Protein AF-A0A2M8N6E6-F1 (afdb_monomer)

Solvent-accessible surface area (backbone atoms only — not comparable to full-atom values): 6585 Å² total; per-residue (Å²): 135,79,65,34,28,39,42,35,39,36,21,38,78,88,66,46,54,44,60,70,47,46,48,35,42,31,48,86,93,46,73,43,56,46,82,45,70,57,84,11,35,31,36,26,74,40,80,69,84,60,84,58,99,42,58,35,38,39,38,38,34,40,79,87,70,52,74,46,76,47,77,42,51,35,51,65,30,64,63,46,79,61,89,74,83,53,75,43,75,43,75,54,102,89,51,49,34,33,41,35,55,52,35,55,46,72,69,76,69,78,79,77,80,127

Nearest PDB structures (foldseek):
  6weo-assembly4_9  TM=4.262E-01  e=4.482E-01  Mus musculus
  5i0e-assembly1_B  TM=5.735E-01  e=2.442E+00  Trueperella pyogenes
  5f7s-assembly2_B  TM=5.719E-01  e=2.715E+00  Trueperella pyogenes
  3lqm-assembly2_B  TM=4.118E-01  e=2.316E+00  Homo sapiens
  5t5w-assembly1_A  TM=4.178E-01  e=2.715E+00  Homo sapiens

pLDDT: mean 70.47, std 17.48, range [25.52, 91.25]

Foldseek 3Di:
DQWKKWKKAKAFPVRFAQQQKKKKKDWPPDIWTFPDGDRRITITTDPDDLPDFIKMKMWIQGPVRDIDIDIDTSVVQVVVPDDDFPFDWDDDPVGIMTMTGIHIDGPPPPPPDD

Radius of gyration: 14.44 Å; Cα contacts (8 Å, |Δi|>4): 240; chains: 1; bounding box: 29×40×39 Å

Structure (mmCIF, N/CA/C/O backbone):
data_AF-A0A2M8N6E6-F1
#
_entry.id   AF-A0A2M8N6E6-F1
#
loop_
_atom_site.group_PDB
_atom_site.id
_atom_site.type_symbol
_atom_site.label_atom_id
_atom_site.label_alt_id
_atom_site.label_comp_id
_atom_site.label_asym_id
_atom_site.label_entity_id
_atom_site.label_seq_id
_atom_site.pdbx_PDB_ins_code
_atom_site.Cartn_x
_atom_site.Cartn_y
_atom_site.Cartn_z
_atom_site.occupancy
_atom_site.B_iso_or_equiv
_atom_site.auth_seq_id
_atom_site.auth_comp_id
_atom_site.auth_asym_id
_atom_site.auth_atom_id
_atom_site.pdbx_PDB_model_num
ATOM 1 N N . ASP A 1 1 ? -1.534 -8.721 -22.038 1.00 44.25 1 ASP A N 1
ATOM 2 C CA . ASP A 1 1 ? -2.316 -8.314 -20.861 1.00 44.25 1 ASP A CA 1
ATOM 3 C C . ASP A 1 1 ? -2.431 -9.417 -19.835 1.00 44.25 1 ASP A C 1
ATOM 5 O O . ASP A 1 1 ? -3.354 -10.221 -19.889 1.00 44.25 1 ASP A O 1
ATOM 9 N N . SER A 1 2 ? -1.498 -9.452 -18.891 1.00 52.97 2 SER A N 1
ATOM 10 C CA . SER A 1 2 ? -1.744 -10.112 -1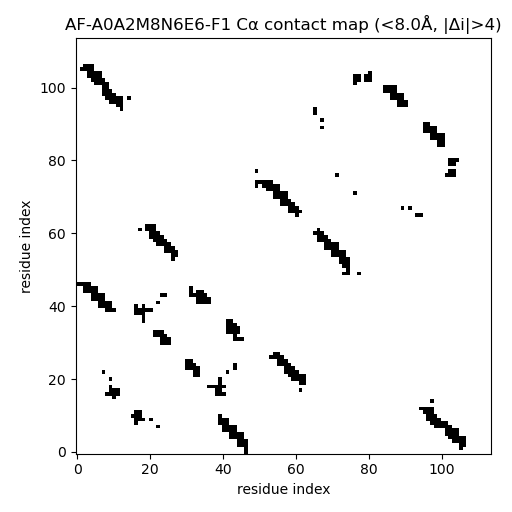7.612 1.00 52.97 2 SER A CA 1
ATOM 11 C C . SER A 1 2 ? -2.323 -9.041 -16.694 1.00 52.97 2 SER A C 1
ATOM 13 O O . SER A 1 2 ? -1.619 -8.118 -16.304 1.00 52.97 2 SER A O 1
ATOM 15 N N . ASN A 1 3 ? -3.630 -9.091 -16.444 1.00 61.81 3 ASN A N 1
ATOM 16 C CA . ASN A 1 3 ? -4.286 -8.150 -15.541 1.00 61.81 3 ASN A CA 1
ATOM 17 C C . ASN A 1 3 ? -4.026 -8.631 -14.107 1.00 61.81 3 ASN A C 1
ATOM 19 O O . ASN A 1 3 ? -4.614 -9.627 -13.671 1.00 61.81 3 ASN A O 1
ATOM 23 N N . HIS A 1 4 ? -3.080 -8.000 -13.417 1.00 70.56 4 HIS A N 1
ATOM 24 C CA . HIS A 1 4 ? -2.698 -8.393 -12.068 1.00 70.56 4 HIS A CA 1
ATOM 25 C C . HIS A 1 4 ? -3.518 -7.626 -11.034 1.00 70.56 4 HIS A C 1
ATOM 27 O O . HIS A 1 4 ? -4.001 -6.530 -11.294 1.00 70.56 4 HIS A O 1
ATOM 33 N N . HIS A 1 5 ? -3.693 -8.204 -9.850 1.00 75.31 5 HIS A N 1
ATOM 34 C CA . HIS A 1 5 ? -4.336 -7.519 -8.733 1.00 75.31 5 HIS A CA 1
ATOM 35 C C . HIS A 1 5 ? -3.457 -7.644 -7.496 1.00 75.31 5 HIS A C 1
ATOM 37 O O . HIS A 1 5 ? -3.043 -8.757 -7.174 1.00 75.31 5 HIS A O 1
ATOM 43 N N . LEU A 1 6 ? -3.203 -6.527 -6.812 1.00 77.56 6 LEU A N 1
ATOM 44 C CA . LEU A 1 6 ? -2.649 -6.527 -5.461 1.00 77.56 6 LEU A CA 1
ATOM 45 C C . LEU A 1 6 ? -3.799 -6.680 -4.472 1.00 77.56 6 LEU A C 1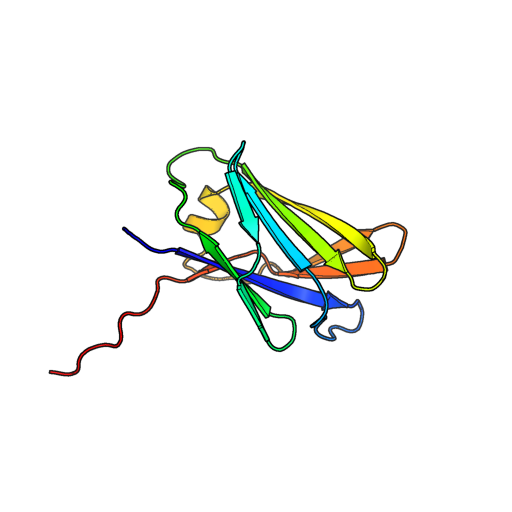
ATOM 47 O O . LEU A 1 6 ? -4.775 -5.928 -4.524 1.00 77.56 6 LEU A O 1
ATOM 51 N N . ILE A 1 7 ? -3.667 -7.642 -3.568 1.00 80.69 7 ILE A N 1
ATOM 52 C CA . ILE A 1 7 ? -4.605 -7.852 -2.466 1.00 80.69 7 ILE A CA 1
ATOM 53 C C . ILE A 1 7 ? -3.957 -7.361 -1.178 1.00 80.69 7 ILE A C 1
ATOM 55 O O . ILE A 1 7 ? -2.961 -7.932 -0.758 1.00 80.69 7 ILE A O 1
ATOM 59 N N . VAL A 1 8 ? -4.509 -6.320 -0.561 1.00 81.50 8 VAL A N 1
ATOM 60 C CA . VAL A 1 8 ? -3.988 -5.695 0.662 1.00 81.50 8 VAL A CA 1
ATOM 61 C C . VAL A 1 8 ? -4.993 -5.902 1.785 1.00 81.50 8 VAL A C 1
ATOM 63 O O . VAL A 1 8 ? -6.128 -5.446 1.667 1.00 81.50 8 VAL A O 1
ATOM 66 N N . THR A 1 9 ? -4.601 -6.542 2.883 1.00 82.69 9 THR A N 1
ATOM 67 C CA . THR A 1 9 ? -5.447 -6.608 4.082 1.00 82.69 9 THR A CA 1
ATOM 68 C C . THR A 1 9 ? -5.023 -5.536 5.072 1.00 82.69 9 THR A C 1
ATOM 70 O O . THR A 1 9 ? -3.838 -5.411 5.376 1.00 82.69 9 THR A O 1
ATOM 73 N N . VAL A 1 10 ? -5.994 -4.795 5.599 1.00 82.12 10 VAL A N 1
ATOM 74 C CA . VAL A 1 10 ? -5.799 -3.770 6.623 1.00 82.12 10 VAL A CA 1
ATOM 75 C C . VAL A 1 10 ? -6.566 -4.171 7.877 1.00 82.12 10 VAL A C 1
ATOM 77 O O . VAL A 1 10 ? -7.791 -4.345 7.850 1.00 82.12 10 VAL A O 1
ATOM 80 N N . ARG A 1 11 ? -5.841 -4.302 8.989 1.00 81.94 11 ARG A N 1
ATOM 81 C CA . ARG A 1 11 ? -6.392 -4.629 10.308 1.00 81.94 11 ARG A CA 1
ATOM 82 C C . ARG A 1 11 ? -5.913 -3.632 11.354 1.00 81.94 11 ARG A C 1
ATOM 84 O O . ARG A 1 11 ? -4.797 -3.130 11.266 1.00 81.94 11 ARG A O 1
ATOM 91 N N . ASP A 1 12 ? -6.765 -3.376 12.334 1.00 79.38 12 ASP A N 1
ATOM 92 C CA . ASP A 1 12 ? -6.417 -2.666 13.563 1.00 79.38 12 ASP A CA 1
ATOM 93 C C . ASP A 1 12 ? -5.601 -3.573 14.511 1.00 79.38 12 ASP A C 1
ATOM 95 O O . ASP A 1 12 ? -5.488 -4.778 14.264 1.00 79.38 12 ASP A O 1
ATOM 99 N N . ILE A 1 13 ? -5.048 -3.019 15.596 1.00 74.88 13 ILE A N 1
ATOM 100 C CA . ILE A 1 13 ? -4.233 -3.743 16.585 1.00 74.88 13 ILE A CA 1
ATOM 101 C C . ILE A 1 13 ? -4.960 -4.934 17.220 1.00 74.88 13 ILE A C 1
ATOM 103 O O . ILE A 1 13 ? -4.341 -5.950 17.530 1.00 74.88 13 ILE A O 1
ATOM 107 N N . ASP A 1 14 ? -6.286 -4.854 17.342 1.00 78.12 14 ASP A N 1
ATOM 108 C CA . ASP A 1 14 ? -7.125 -5.952 17.830 1.00 78.12 14 ASP A CA 1
ATOM 109 C C . ASP A 1 14 ? -7.362 -7.056 16.771 1.00 78.12 14 ASP A C 1
ATOM 111 O O . ASP A 1 14 ? -8.114 -8.005 16.999 1.00 78.12 14 ASP A O 1
ATOM 115 N N . GLY A 1 15 ? -6.772 -6.931 15.576 1.00 75.44 15 GLY A N 1
ATOM 116 C CA . GLY A 1 15 ? -6.962 -7.836 14.437 1.00 75.44 15 GLY A CA 1
ATOM 117 C C . GLY A 1 15 ? -8.264 -7.605 13.660 1.00 75.44 15 GLY A C 1
ATOM 118 O O . GLY A 1 15 ? -8.554 -8.324 12.692 1.00 75.44 15 GLY A O 1
ATOM 119 N N . ASN A 1 16 ? -9.045 -6.596 14.060 1.00 82.00 16 ASN A N 1
ATOM 120 C CA . ASN A 1 16 ? -10.310 -6.236 13.430 1.00 82.00 16 ASN A CA 1
ATOM 121 C C . ASN A 1 16 ? -10.075 -5.620 12.043 1.00 82.00 16 ASN A C 1
ATOM 123 O O . ASN A 1 16 ? -9.231 -4.734 11.908 1.00 82.00 16 ASN A O 1
ATOM 127 N N . PRO A 1 17 ? -10.816 -6.041 11.005 1.00 84.12 17 PRO A N 1
ATOM 128 C CA . PRO A 1 17 ? -10.654 -5.482 9.671 1.00 84.12 17 PRO A CA 1
ATOM 129 C C . PRO A 1 17 ? -11.092 -4.015 9.612 1.00 84.12 17 PRO A C 1
ATOM 131 O O . PRO A 1 17 ? -12.180 -3.670 10.074 1.00 84.12 17 PRO A O 1
ATOM 134 N N . ILE A 1 18 ? -10.287 -3.168 8.969 1.00 84.31 18 ILE A N 1
ATOM 135 C CA . ILE A 1 18 ? -10.625 -1.758 8.739 1.00 84.31 18 ILE A CA 1
ATOM 136 C C . ILE A 1 18 ? -11.269 -1.629 7.357 1.00 84.31 18 ILE A C 1
ATOM 138 O O . ILE A 1 18 ? -10.587 -1.671 6.337 1.00 84.31 18 ILE A O 1
ATOM 142 N N . THR A 1 19 ? -12.595 -1.492 7.304 1.00 86.25 19 THR A N 1
ATOM 143 C CA . THR A 1 19 ? -13.355 -1.432 6.040 1.00 86.25 19 THR A CA 1
ATOM 144 C C . THR A 1 19 ? -13.349 -0.064 5.376 1.00 86.25 19 THR A C 1
ATOM 146 O O . THR A 1 19 ? -13.432 0.008 4.155 1.00 86.25 19 THR A O 1
ATOM 149 N N . ASP A 1 20 ? -13.219 0.995 6.169 1.00 85.25 20 ASP A N 1
ATOM 150 C CA . ASP A 1 20 ? -13.327 2.391 5.730 1.00 85.25 20 ASP A CA 1
ATOM 151 C C . ASP A 1 20 ? -11.953 3.036 5.485 1.00 85.25 20 ASP A C 1
ATOM 153 O O . ASP A 1 20 ? -11.809 4.258 5.495 1.00 85.25 20 ASP A O 1
ATOM 157 N N . ALA A 1 21 ? -10.918 2.216 5.286 1.00 85.62 21 ALA A N 1
ATOM 158 C CA . ALA A 1 21 ? -9.619 2.698 4.845 1.00 85.62 21 ALA A CA 1
ATOM 159 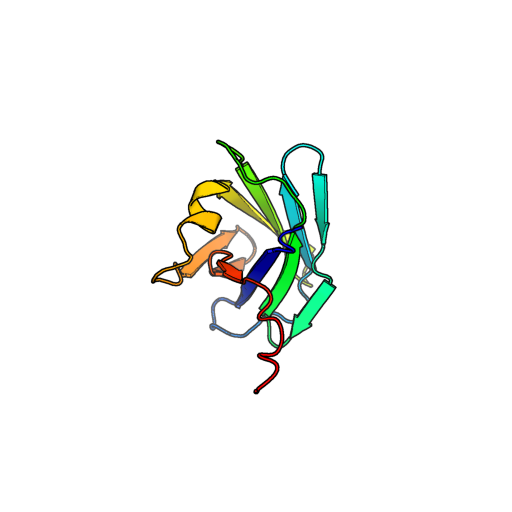C C . ALA A 1 21 ? -9.620 2.960 3.332 1.00 85.62 21 ALA A C 1
ATOM 161 O O . ALA A 1 21 ? -10.322 2.319 2.554 1.00 85.62 21 ALA A O 1
ATOM 162 N N . THR A 1 22 ? -8.784 3.890 2.897 1.00 88.69 22 THR A N 1
ATOM 163 C CA . THR A 1 22 ? -8.436 4.087 1.494 1.00 88.69 22 THR A CA 1
ATOM 164 C C . THR A 1 22 ? -7.060 3.496 1.25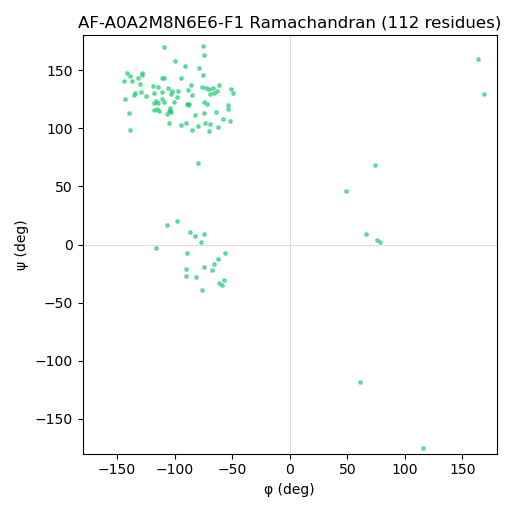0 1.00 88.69 22 THR A C 1
ATOM 166 O O . THR A 1 22 ? -6.127 3.813 1.979 1.00 88.69 22 THR A O 1
ATOM 169 N N . VAL A 1 23 ? -6.920 2.663 0.217 1.00 88.50 23 VAL A N 1
ATOM 170 C CA . VAL A 1 23 ? -5.626 2.085 -0.168 1.00 88.50 23 VAL A CA 1
ATOM 171 C C . VAL A 1 23 ? -5.257 2.548 -1.570 1.00 88.50 23 VAL A C 1
ATOM 173 O O . VAL A 1 23 ? -6.064 2.456 -2.494 1.00 88.50 23 VAL A O 1
ATOM 176 N N . LYS A 1 24 ? -4.031 3.037 -1.731 1.00 90.69 24 LYS A N 1
ATOM 177 C CA . LYS A 1 24 ? -3.455 3.482 -2.999 1.00 90.69 24 LYS A CA 1
ATOM 178 C C . LYS A 1 24 ? -2.086 2.837 -3.181 1.00 90.69 24 LYS A C 1
ATOM 180 O O . LYS A 1 24 ? -1.317 2.769 -2.233 1.00 90.69 24 LYS A O 1
ATOM 185 N N . ALA A 1 25 ? -1.785 2.379 -4.385 1.00 89.12 25 ALA A N 1
ATOM 186 C CA . ALA A 1 25 ? -0.461 1.924 -4.780 1.00 89.12 25 ALA A CA 1
ATOM 187 C C . ALA A 1 25 ? 0.157 2.925 -5.758 1.00 89.12 25 ALA A C 1
ATOM 189 O O . ALA A 1 25 ? -0.540 3.454 -6.627 1.00 89.12 25 ALA A O 1
ATOM 190 N N . GLU A 1 26 ? 1.464 3.136 -5.659 1.00 91.25 26 GLU A N 1
ATOM 191 C CA . GLU A 1 26 ? 2.258 3.935 -6.590 1.00 91.25 26 GLU A CA 1
ATOM 192 C C . GLU A 1 26 ? 3.476 3.152 -7.084 1.00 91.25 26 GLU A C 1
ATOM 194 O O . GLU A 1 26 ? 4.055 2.362 -6.344 1.00 91.25 26 GLU A O 1
ATOM 199 N N . LEU A 1 27 ? 3.856 3.381 -8.339 1.00 87.00 27 LEU A N 1
ATOM 200 C CA . LEU A 1 27 ? 5.057 2.860 -8.981 1.00 87.00 27 LEU A CA 1
ATOM 201 C C . LEU A 1 27 ? 5.669 3.974 -9.838 1.00 87.00 27 LEU A C 1
ATOM 203 O O . LEU A 1 27 ? 5.215 4.236 -10.955 1.00 87.00 27 LEU A O 1
ATOM 207 N N . GLY A 1 28 ? 6.683 4.663 -9.314 1.00 86.50 28 GLY A N 1
ATOM 208 C CA . GLY A 1 28 ? 7.221 5.861 -9.964 1.00 86.50 28 GLY A CA 1
ATOM 209 C C . GLY A 1 28 ? 6.152 6.955 -10.091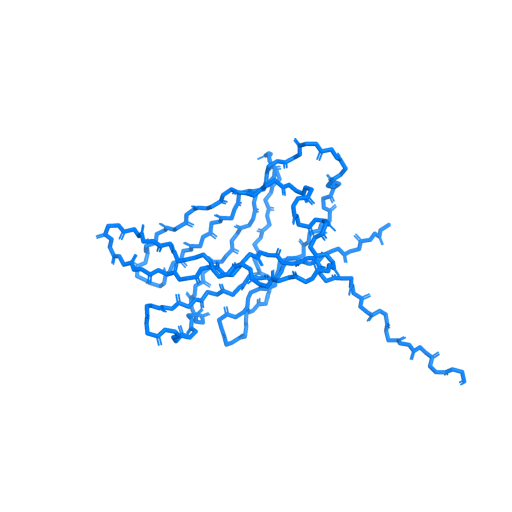 1.00 86.50 28 GLY A C 1
ATOM 210 O O . GLY A 1 28 ? 5.635 7.428 -9.087 1.00 86.50 28 GLY A O 1
ATOM 211 N N . GLU A 1 29 ? 5.813 7.356 -11.320 1.00 85.38 29 GLU A N 1
ATOM 212 C CA . GLU A 1 29 ? 4.757 8.351 -11.600 1.00 85.38 29 GLU A CA 1
ATOM 213 C C . GLU A 1 29 ? 3.356 7.731 -11.763 1.00 85.38 29 GLU A C 1
ATOM 215 O O . GLU A 1 29 ? 2.360 8.446 -11.899 1.00 85.38 29 GLU A O 1
ATOM 220 N N . LEU A 1 30 ? 3.261 6.399 -11.782 1.00 88.81 30 LEU A N 1
ATOM 221 C CA . LEU A 1 30 ? 1.995 5.691 -11.915 1.00 88.81 30 LEU A CA 1
ATOM 222 C C . LEU A 1 30 ? 1.360 5.517 -10.541 1.00 88.81 30 LEU A C 1
ATOM 224 O O . LEU A 1 30 ? 2.029 5.141 -9.584 1.00 88.81 30 LEU A O 1
ATOM 228 N N . SER A 1 31 ? 0.051 5.734 -10.446 1.00 90.38 31 SER A N 1
ATOM 229 C CA . SER A 1 31 ? -0.696 5.448 -9.226 1.00 90.38 31 SER A CA 1
ATOM 230 C C . SER A 1 31 ? -2.065 4.863 -9.527 1.00 90.38 31 SER A C 1
ATOM 232 O O . SER A 1 31 ? -2.681 5.170 -10.548 1.00 90.38 31 SER A O 1
ATOM 234 N N . VAL A 1 32 ? -2.530 3.994 -8.636 1.00 90.12 32 VAL A N 1
ATOM 235 C CA . VAL A 1 32 ? -3.840 3.352 -8.719 1.00 90.12 32 VAL A CA 1
ATOM 236 C C . VAL A 1 32 ? -4.419 3.198 -7.317 1.00 90.12 32 VAL A C 1
ATOM 238 O O . VAL A 1 32 ? -3.707 2.929 -6.350 1.00 90.12 32 VAL A O 1
ATOM 241 N N . GLN A 1 33 ? -5.720 3.414 -7.191 1.00 89.50 33 GLN A N 1
ATOM 242 C CA . GLN A 1 33 ? -6.453 3.263 -5.938 1.00 89.50 33 GLN A CA 1
ATOM 243 C C . GLN A 1 33 ? -7.165 1.909 -5.921 1.00 89.50 33 GLN A C 1
ATOM 245 O O . GLN A 1 33 ? -7.405 1.323 -6.972 1.00 89.50 33 GLN A O 1
ATOM 250 N N . SER A 1 34 ? -7.497 1.392 -4.741 1.00 87.31 34 SER A N 1
ATOM 251 C CA . SER A 1 34 ? -8.304 0.179 -4.631 1.00 87.31 34 SER A CA 1
ATOM 252 C C . SER A 1 34 ? -9.726 0.387 -5.168 1.00 87.31 34 SER A C 1
ATOM 254 O O . SER A 1 34 ? -10.427 1.320 -4.782 1.00 87.31 34 SER A O 1
ATOM 256 N N . ASP A 1 35 ? -10.176 -0.523 -6.035 1.00 76.12 35 ASP A N 1
ATOM 257 C CA . ASP A 1 35 ? -11.522 -0.495 -6.629 1.00 76.12 35 ASP A CA 1
ATOM 258 C C . ASP A 1 35 ? -12.551 -1.270 -5.803 1.00 76.12 35 ASP A C 1
ATOM 260 O O . ASP A 1 35 ? -13.761 -1.077 -5.941 1.00 76.12 35 ASP A O 1
ATOM 264 N N . ARG A 1 36 ? -12.087 -2.198 -4.959 1.00 69.88 36 ARG A N 1
ATOM 265 C CA . ARG A 1 36 ? -12.949 -3.006 -4.091 1.00 69.88 36 ARG A CA 1
ATOM 266 C C . ARG A 1 36 ? -12.365 -3.132 -2.704 1.00 69.88 36 ARG A C 1
ATOM 268 O O . ARG A 1 36 ? -11.168 -3.360 -2.550 1.00 69.88 36 ARG A O 1
ATOM 275 N N . HIS A 1 37 ? -13.256 -3.070 -1.725 1.00 75.31 37 HIS A N 1
ATOM 276 C CA . HIS A 1 37 ? -12.967 -3.364 -0.336 1.00 75.31 37 HIS A CA 1
ATOM 277 C C . HIS A 1 37 ? -14.072 -4.249 0.240 1.00 75.31 37 HIS A C 1
ATOM 279 O O . HIS A 1 37 ? -15.259 -3.970 0.075 1.00 75.31 37 HIS A O 1
ATOM 285 N N . GLN A 1 38 ? -13.696 -5.344 0.894 1.00 78.88 38 GLN A N 1
ATOM 286 C CA . GLN A 1 38 ? -14.629 -6.178 1.644 1.00 78.88 38 GLN A CA 1
ATOM 287 C C . GLN A 1 38 ? -13.933 -6.700 2.893 1.00 78.88 38 GLN A C 1
ATOM 289 O O . GLN A 1 38 ? -12.879 -7.317 2.796 1.00 78.88 38 GLN A O 1
ATOM 294 N N . ALA A 1 39 ? -14.530 -6.455 4.063 1.00 81.25 39 ALA A N 1
ATOM 295 C CA . ALA A 1 39 ? -14.014 -6.934 5.347 1.00 81.25 39 ALA A CA 1
ATOM 296 C C . ALA A 1 39 ? -12.508 -6.642 5.550 1.00 81.25 39 ALA A C 1
ATOM 298 O O . ALA A 1 39 ? -11.754 -7.522 5.951 1.00 81.25 39 ALA A O 1
ATOM 299 N N . GLY A 1 40 ? -12.070 -5.412 5.248 1.00 79.69 40 GLY A N 1
ATOM 300 C CA . GLY A 1 40 ? -10.676 -4.976 5.411 1.00 79.69 40 GLY A CA 1
ATOM 301 C C . GLY A 1 40 ? -9.706 -5.490 4.347 1.00 79.69 40 GLY A C 1
ATOM 302 O O . GLY A 1 40 ? -8.516 -5.219 4.443 1.00 79.69 40 GLY A O 1
ATOM 303 N N . VAL A 1 41 ? -10.190 -6.206 3.329 1.00 84.75 41 VAL A N 1
ATOM 304 C CA . VAL A 1 41 ? -9.393 -6.653 2.182 1.00 84.75 41 VAL A CA 1
ATOM 305 C C . VAL A 1 41 ? -9.647 -5.727 1.001 1.00 84.75 41 VAL A C 1
ATOM 307 O O . VAL A 1 41 ? -10.783 -5.596 0.547 1.00 84.75 41 VAL A O 1
ATOM 310 N N . PHE A 1 42 ? -8.584 -5.123 0.487 1.00 85.94 42 PHE A N 1
ATOM 311 C CA . PHE A 1 42 ? -8.579 -4.155 -0.599 1.00 85.94 42 PHE A CA 1
ATOM 312 C C . PHE A 1 42 ? -7.939 -4.762 -1.841 1.00 85.94 42 PHE A C 1
ATOM 314 O O . PHE A 1 42 ? -6.867 -5.353 -1.777 1.00 85.94 42 PHE A O 1
ATOM 321 N N . THR A 1 43 ? -8.602 -4.618 -2.983 1.00 83.94 43 THR A N 1
ATOM 322 C CA . THR A 1 43 ? -8.104 -5.102 -4.273 1.00 83.94 43 THR A CA 1
ATOM 323 C C . THR A 1 43 ? -7.734 -3.924 -5.157 1.00 83.94 43 THR A C 1
ATOM 325 O O . THR A 1 43 ? -8.569 -3.053 -5.403 1.00 83.94 43 THR A O 1
ATOM 328 N N . ILE A 1 44 ? -6.500 -3.923 -5.649 1.00 85.00 44 ILE A N 1
ATOM 329 C CA . ILE A 1 44 ? -5.949 -2.880 -6.511 1.00 85.00 44 ILE A CA 1
AT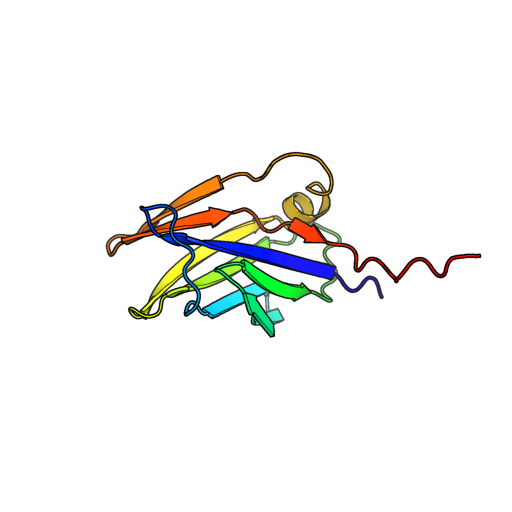OM 330 C C . ILE A 1 44 ? -5.590 -3.515 -7.859 1.00 85.00 44 ILE A C 1
ATOM 332 O O . ILE A 1 44 ? -4.714 -4.384 -7.886 1.00 85.00 44 ILE A O 1
ATOM 336 N N . PRO A 1 45 ? -6.234 -3.138 -8.973 1.00 83.19 45 PRO A N 1
ATOM 337 C CA . PRO A 1 45 ? -5.859 -3.620 -10.290 1.00 83.19 45 PRO A CA 1
ATOM 338 C C . PRO A 1 45 ? -4.536 -2.979 -10.698 1.00 83.19 45 PRO A C 1
ATOM 340 O O . PRO A 1 45 ? -4.402 -1.762 -10.787 1.00 83.19 45 PRO A O 1
ATOM 343 N N . VAL A 1 46 ? -3.544 -3.815 -10.956 1.00 78.19 46 VAL A N 1
ATOM 344 C CA . VAL A 1 46 ? -2.227 -3.399 -11.414 1.00 78.19 46 VAL A CA 1
ATOM 345 C C . VAL A 1 46 ? -2.034 -3.898 -12.834 1.00 78.19 46 VAL A C 1
ATOM 347 O O . VAL A 1 46 ? -1.968 -5.096 -13.104 1.00 78.19 46 VAL A O 1
ATOM 350 N N . ASN A 1 47 ? -1.926 -2.942 -13.749 1.00 78.75 47 ASN A N 1
ATOM 351 C CA . ASN A 1 47 ? -1.573 -3.162 -15.149 1.00 78.75 47 ASN A CA 1
ATOM 352 C C . ASN A 1 47 ? -0.137 -2.707 -15.455 1.00 78.75 47 ASN A C 1
ATOM 354 O O . ASN A 1 47 ? 0.214 -2.489 -16.614 1.00 78.75 47 ASN A O 1
ATOM 358 N N . TRP A 1 48 ? 0.674 -2.522 -14.413 1.00 82.00 48 TRP A N 1
ATOM 359 C CA . TRP A 1 48 ? 2.052 -2.080 -14.545 1.00 82.00 48 TRP A CA 1
ATOM 360 C C . TRP A 1 48 ? 2.942 -3.205 -15.046 1.00 82.00 48 TRP A C 1
ATOM 362 O O . TRP A 1 48 ? 2.768 -4.371 -14.685 1.00 82.00 48 TRP A O 1
ATOM 372 N N . ASP A 1 49 ? 3.934 -2.827 -15.844 1.00 77.62 49 ASP A N 1
ATOM 373 C CA . ASP A 1 49 ? 5.043 -3.714 -16.127 1.00 77.62 49 ASP A CA 1
ATOM 374 C C . ASP A 1 49 ? 5.926 -3.789 -14.880 1.00 77.62 49 ASP A C 1
ATOM 376 O O . ASP A 1 49 ? 6.632 -2.845 -14.535 1.00 77.62 49 ASP A O 1
ATOM 380 N N . LEU A 1 50 ? 5.826 -4.907 -14.166 1.00 75.62 50 LEU A N 1
ATOM 381 C CA . LEU A 1 50 ? 6.631 -5.176 -12.976 1.00 75.62 50 LEU A CA 1
ATOM 382 C C . LEU A 1 50 ? 7.976 -5.824 -13.332 1.00 75.62 50 LEU A C 1
ATOM 384 O O . LEU A 1 50 ? 8.672 -6.305 -12.443 1.00 75.62 50 LEU A O 1
ATOM 388 N N . SER A 1 51 ? 8.351 -5.870 -14.617 1.00 73.50 51 SER A N 1
ATOM 389 C CA . SER A 1 51 ? 9.616 -6.470 -15.025 1.00 73.50 51 SER A CA 1
ATOM 390 C C . SER A 1 51 ? 10.775 -5.530 -14.668 1.00 73.50 51 SER A C 1
ATOM 392 O O . SER A 1 51 ? 10.888 -4.415 -15.177 1.00 73.50 51 SER A O 1
ATOM 394 N N . GLY A 1 52 ? 11.617 -5.968 -13.728 1.00 73.69 52 GLY A N 1
ATOM 395 C CA . GLY A 1 52 ? 12.784 -5.222 -13.245 1.00 73.69 52 GLY A CA 1
ATOM 396 C C . GLY A 1 52 ? 12.715 -4.816 -11.770 1.00 73.69 52 GLY A C 1
ATOM 397 O O . GLY A 1 52 ? 11.806 -5.199 -11.033 1.00 73.69 52 GLY A O 1
ATOM 398 N N . ASP A 1 53 ? 13.716 -4.043 -11.348 1.00 81.31 53 ASP A N 1
ATOM 399 C CA . ASP A 1 53 ? 13.894 -3.545 -9.981 1.00 81.31 53 ASP A CA 1
ATOM 400 C C . ASP A 1 53 ? 13.004 -2.325 -9.717 1.00 81.31 53 ASP A C 1
ATOM 402 O O . ASP A 1 53 ? 13.449 -1.180 -9.637 1.00 81.31 53 ASP A O 1
ATOM 406 N N . TRP A 1 54 ? 11.704 -2.580 -9.641 1.00 85.69 54 TRP A N 1
ATOM 407 C CA . TRP A 1 54 ? 10.696 -1.571 -9.354 1.00 85.69 54 TRP A CA 1
ATOM 408 C C . TRP A 1 54 ? 10.360 -1.529 -7.862 1.00 85.69 54 TRP A C 1
ATOM 410 O O . TRP A 1 54 ? 10.258 -2.575 -7.228 1.00 85.69 54 TRP A O 1
ATOM 420 N N . THR A 1 55 ? 10.108 -0.339 -7.316 1.00 87.88 55 THR A N 1
ATOM 421 C CA . THR A 1 55 ? 9.601 -0.160 -5.944 1.00 87.88 55 THR A CA 1
ATOM 422 C C . THR A 1 55 ? 8.157 0.317 -5.992 1.00 87.88 55 THR A C 1
ATOM 424 O O . THR A 1 55 ? 7.865 1.352 -6.588 1.00 87.88 55 THR A O 1
ATOM 427 N N . ILE A 1 56 ? 7.264 -0.441 -5.362 1.00 86.44 56 ILE A N 1
ATOM 428 C CA . ILE A 1 56 ? 5.851 -0.116 -5.198 1.00 86.44 56 ILE A CA 1
ATOM 429 C C . ILE A 1 56 ? 5.643 0.500 -3.822 1.00 86.44 56 ILE A C 1
ATOM 431 O O . ILE A 1 56 ? 5.964 -0.123 -2.811 1.00 86.44 56 ILE A O 1
ATOM 435 N N . THR A 1 57 ? 5.029 1.675 -3.781 1.00 89.12 57 THR A N 1
ATOM 436 C CA . THR A 1 57 ? 4.660 2.355 -2.541 1.00 89.12 57 THR A CA 1
ATOM 437 C C . THR A 1 57 ? 3.157 2.217 -2.296 1.00 89.12 57 THR A C 1
ATOM 439 O O . THR A 1 57 ? 2.343 2.721 -3.063 1.00 89.12 57 THR A O 1
ATOM 442 N N . LEU A 1 58 ? 2.762 1.519 -1.233 1.00 88.00 58 LEU A N 1
ATOM 443 C CA . LEU A 1 58 ? 1.396 1.476 -0.725 1.00 88.00 58 LEU A CA 1
ATOM 444 C C . LEU A 1 58 ? 1.158 2.601 0.280 1.00 88.00 58 LEU A C 1
ATOM 446 O O . LEU A 1 58 ? 1.914 2.772 1.231 1.00 88.00 58 LEU A O 1
ATOM 450 N N . TYR A 1 59 ? 0.046 3.295 0.105 1.00 89.00 59 TYR A N 1
ATOM 451 C CA . TYR A 1 59 ? -0.493 4.291 1.014 1.00 89.00 59 TYR A CA 1
ATOM 452 C C . TYR A 1 59 ? -1.831 3.784 1.532 1.00 89.00 59 TYR A C 1
ATOM 454 O O . TYR A 1 59 ? -2.734 3.490 0.748 1.00 89.00 59 TYR A O 1
ATOM 462 N N . VAL A 1 60 ? -1.960 3.692 2.849 1.00 87.19 60 VAL A N 1
ATOM 463 C CA . VAL A 1 60 ? -3.207 3.371 3.536 1.00 87.19 60 VAL A CA 1
ATOM 464 C C . VAL A 1 60 ? -3.615 4.576 4.365 1.00 87.19 60 VAL A C 1
ATOM 466 O O . VAL A 1 60 ? -2.915 4.960 5.298 1.00 87.19 60 VAL A O 1
ATOM 469 N N . THR A 1 61 ? -4.754 5.165 4.029 1.00 87.75 61 THR A N 1
ATOM 470 C CA . THR A 1 61 ? -5.378 6.240 4.798 1.00 87.75 61 THR A CA 1
ATOM 471 C C . THR A 1 61 ? -6.539 5.652 5.580 1.00 87.75 61 THR A C 1
ATOM 473 O O . THR A 1 61 ? -7.514 5.179 4.999 1.00 87.75 61 THR A O 1
ATOM 476 N N . ARG A 1 62 ? -6.432 5.651 6.903 1.00 84.50 62 ARG A N 1
ATOM 477 C CA . ARG A 1 62 ? -7.491 5.217 7.816 1.00 84.50 62 ARG A CA 1
ATOM 478 C C . ARG A 1 62 ? -8.618 6.266 7.900 1.00 84.50 62 ARG A C 1
ATOM 480 O O . ARG A 1 62 ? -8.405 7.426 7.540 1.00 84.50 62 ARG A O 1
ATOM 487 N N . PRO A 1 63 ? -9.811 5.899 8.409 1.00 80.62 63 PRO A N 1
ATOM 488 C CA . PRO A 1 63 ? -10.928 6.839 8.580 1.00 80.62 63 PRO A CA 1
ATOM 489 C C . PRO A 1 63 ? -10.670 7.956 9.610 1.00 80.62 63 PRO A C 1
ATOM 491 O O . PRO A 1 63 ? -11.367 8.967 9.601 1.00 80.62 63 PRO A O 1
ATOM 494 N N . ASP A 1 64 ? -9.673 7.802 10.483 1.00 82.19 64 ASP A N 1
ATOM 495 C CA . ASP A 1 64 ? -9.176 8.832 11.409 1.00 82.19 64 ASP A CA 1
ATOM 496 C C . ASP A 1 64 ? -8.184 9.815 10.743 1.00 82.19 64 ASP A C 1
ATOM 498 O O . ASP A 1 64 ? -7.630 10.681 11.414 1.00 82.19 64 ASP A O 1
ATOM 502 N N . ASN A 1 65 ? -8.004 9.729 9.416 1.00 80.19 65 ASN A N 1
ATOM 503 C CA . ASN A 1 65 ? -7.020 10.455 8.598 1.00 80.19 65 ASN A CA 1
ATOM 504 C C . ASN A 1 65 ? -5.556 10.090 8.864 1.00 80.19 65 ASN A C 1
ATOM 506 O O . ASN A 1 65 ? -4.650 10.726 8.313 1.00 80.19 65 ASN A O 1
ATOM 510 N N . THR A 1 66 ? -5.304 9.048 9.648 1.00 82.00 66 THR A N 1
ATOM 511 C CA . THR A 1 66 ? -3.961 8.532 9.846 1.00 82.00 66 THR A CA 1
ATOM 512 C C . THR A 1 66 ? -3.464 7.878 8.555 1.00 82.00 66 THR A C 1
ATOM 514 O O . THR A 1 66 ? -4.143 7.041 7.954 1.00 82.00 66 THR A O 1
ATOM 517 N N . ASN A 1 67 ? -2.262 8.261 8.121 1.00 82.38 67 ASN A N 1
ATOM 518 C CA . ASN A 1 67 ? -1.637 7.738 6.909 1.00 82.38 67 ASN A CA 1
ATOM 519 C C . ASN A 1 67 ? -0.511 6.771 7.256 1.00 82.38 67 ASN A C 1
ATOM 521 O O . ASN A 1 67 ? 0.333 7.043 8.110 1.00 82.38 67 ASN A O 1
ATOM 525 N N . ILE A 1 68 ? -0.490 5.646 6.556 1.00 83.00 68 ILE A N 1
ATOM 526 C CA . ILE A 1 68 ? 0.525 4.613 6.681 1.00 83.00 68 ILE A CA 1
ATOM 527 C C . ILE A 1 68 ? 1.102 4.374 5.294 1.00 83.00 68 ILE A C 1
ATOM 529 O O . ILE A 1 68 ? 0.358 4.124 4.348 1.00 83.00 68 ILE A O 1
ATOM 533 N N . THR A 1 69 ? 2.424 4.439 5.178 1.00 84.44 69 THR A N 1
ATOM 534 C CA . THR A 1 69 ? 3.124 4.254 3.905 1.00 84.44 69 THR A CA 1
ATOM 535 C C . THR A 1 69 ? 4.048 3.053 3.994 1.00 84.44 69 THR A C 1
ATOM 537 O O . THR A 1 69 ? 4.763 2.894 4.986 1.00 84.44 69 THR A O 1
ATOM 540 N N . ARG A 1 70 ? 4.063 2.220 2.953 1.00 83.38 70 ARG A N 1
ATOM 541 C CA . ARG A 1 70 ? 5.000 1.105 2.822 1.00 83.38 70 ARG A CA 1
ATOM 542 C C . ARG A 1 70 ? 5.533 0.940 1.428 1.00 83.38 70 ARG A C 1
ATOM 544 O O . ARG A 1 70 ? 4.811 1.114 0.466 1.00 83.38 70 ARG A O 1
ATOM 551 N N . GLU A 1 71 ? 6.785 0.530 1.353 1.00 85.06 71 GLU A N 1
ATOM 552 C CA . GLU A 1 71 ? 7.479 0.275 0.104 1.00 85.06 71 GLU A CA 1
ATOM 553 C C . GLU A 1 71 ? 7.804 -1.211 0.011 1.00 85.06 71 GLU A C 1
ATOM 555 O O . GLU A 1 71 ? 8.255 -1.820 0.982 1.00 85.06 71 GLU A O 1
ATOM 560 N N . PHE A 1 72 ? 7.556 -1.786 -1.159 1.00 80.25 72 PHE A N 1
ATOM 561 C CA . PHE A 1 72 ? 7.845 -3.175 -1.486 1.00 80.25 72 PHE A CA 1
ATOM 562 C C . PHE A 1 72 ? 8.558 -3.204 -2.821 1.00 80.25 72 PHE A C 1
ATOM 564 O O . PHE A 1 72 ? 8.205 -2.459 -3.734 1.00 80.25 72 PHE A O 1
ATOM 571 N N . GLU A 1 73 ? 9.519 -4.097 -2.981 1.00 82.94 73 GLU A N 1
ATOM 572 C CA . GLU A 1 73 ? 10.088 -4.312 -4.303 1.00 82.94 73 GLU A CA 1
ATOM 573 C C . GLU A 1 73 ? 9.106 -5.148 -5.137 1.00 82.94 73 GLU A C 1
ATOM 575 O O . GLU A 1 73 ? 8.538 -6.130 -4.661 1.00 82.94 73 GLU A O 1
ATOM 580 N N . ALA A 1 74 ? 8.876 -4.784 -6.393 1.00 77.19 74 ALA A N 1
ATOM 581 C CA . ALA A 1 74 ? 7.896 -5.434 -7.257 1.00 77.19 74 ALA A CA 1
ATOM 582 C C . ALA A 1 74 ? 8.186 -6.928 -7.444 1.00 77.19 74 ALA A C 1
ATOM 584 O O . ALA A 1 74 ? 7.261 -7.744 -7.476 1.00 77.19 74 ALA A O 1
ATOM 585 N N . TRP A 1 75 ? 9.468 -7.305 -7.488 1.00 74.69 75 TRP A N 1
ATOM 586 C CA . TRP A 1 75 ? 9.889 -8.703 -7.556 1.00 74.69 75 TRP A CA 1
ATOM 587 C C . TRP A 1 75 ? 9.444 -9.509 -6.329 1.00 74.69 75 TRP A C 1
ATOM 589 O O . TRP A 1 75 ? 9.033 -10.657 -6.480 1.00 74.69 75 TRP A O 1
ATOM 599 N N . GLN A 1 76 ? 9.380 -8.891 -5.146 1.00 69.19 76 GLN A N 1
ATOM 600 C CA . GLN A 1 76 ? 8.873 -9.52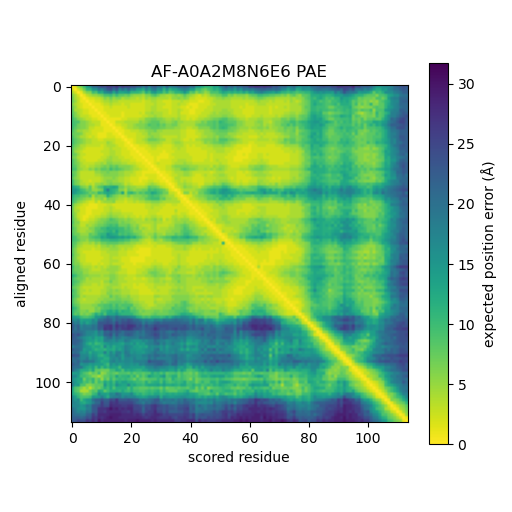5 -3.927 1.00 69.19 76 GLN A CA 1
ATOM 601 C C . GLN A 1 76 ? 7.368 -9.825 -3.992 1.00 69.19 76 GLN A C 1
ATOM 603 O O . GLN A 1 76 ? 6.875 -10.672 -3.243 1.00 69.19 76 GLN A O 1
ATOM 608 N N . ILE A 1 77 ? 6.624 -9.126 -4.853 1.00 68.38 77 ILE A N 1
ATOM 609 C CA . ILE A 1 77 ? 5.196 -9.371 -5.091 1.00 68.38 77 ILE A CA 1
ATOM 610 C C . ILE A 1 77 ? 4.996 -10.399 -6.221 1.00 68.38 77 ILE A C 1
ATOM 612 O O . ILE A 1 77 ? 4.010 -11.132 -6.229 1.00 68.38 77 ILE A O 1
ATOM 616 N N . MET A 1 78 ? 5.947 -10.496 -7.158 1.00 63.44 78 MET A N 1
ATOM 617 C CA . MET A 1 78 ? 5.955 -11.512 -8.219 1.00 63.44 78 MET A CA 1
ATOM 618 C C . MET A 1 78 ? 6.383 -12.897 -7.724 1.00 63.44 78 MET A C 1
ATOM 620 O O . MET A 1 78 ? 5.794 -13.898 -8.129 1.00 63.44 78 MET A O 1
ATOM 624 N N . GLU A 1 79 ? 7.369 -12.975 -6.830 1.00 59.38 79 GLU A N 1
ATOM 625 C CA . GLU A 1 79 ? 7.822 -14.244 -6.247 1.00 59.38 79 GLU A CA 1
ATOM 626 C C . GLU A 1 79 ? 6.845 -14.818 -5.209 1.00 59.38 79 GLU A C 1
ATOM 628 O O . GLU A 1 79 ? 6.850 -16.023 -4.957 1.00 59.38 79 GLU A O 1
ATOM 633 N N . SER A 1 80 ? 5.950 -14.000 -4.643 1.00 52.62 80 SER A N 1
ATOM 634 C CA . SER A 1 80 ? 5.006 -14.432 -3.601 1.00 52.62 80 SER A CA 1
ATOM 635 C C . SER A 1 80 ? 3.838 -15.293 -4.104 1.00 52.62 80 SER A C 1
ATOM 637 O O . SER A 1 80 ? 2.974 -15.675 -3.315 1.00 52.62 80 SER A O 1
ATOM 639 N N . GLY A 1 81 ? 3.857 -15.726 -5.373 1.00 50.22 81 GLY A N 1
ATOM 640 C CA . GLY A 1 81 ? 3.000 -16.808 -5.875 1.00 50.22 81 GLY A CA 1
ATOM 641 C C . GLY A 1 81 ? 3.128 -18.136 -5.101 1.00 50.22 81 GLY A C 1
ATOM 642 O O . GLY A 1 81 ? 2.333 -19.048 -5.326 1.00 50.22 81 GLY A O 1
ATOM 643 N N . ALA A 1 82 ? 4.079 -18.257 -4.167 1.00 38.06 82 ALA A N 1
ATOM 644 C CA . ALA A 1 82 ? 4.170 -19.363 -3.226 1.00 38.06 82 ALA A CA 1
ATOM 645 C C . ALA A 1 82 ? 4.568 -18.900 -1.806 1.00 38.06 82 ALA A C 1
ATOM 647 O O . ALA A 1 82 ? 5.713 -18.558 -1.540 1.00 38.06 82 ALA A O 1
ATOM 648 N N . CYS A 1 83 ? 3.622 -19.044 -0.872 1.00 25.52 83 CYS A N 1
ATOM 649 C CA . CYS A 1 83 ? 3.869 -19.457 0.516 1.00 25.52 83 CYS A CA 1
ATOM 650 C C . CYS A 1 83 ? 4.520 -18.445 1.494 1.00 25.52 83 CYS A C 1
ATOM 652 O O . CYS A 1 83 ? 5.630 -18.669 1.965 1.00 25.52 83 CYS A O 1
ATOM 654 N N . ALA A 1 84 ? 3.799 -17.378 1.863 1.00 34.75 84 ALA A N 1
ATOM 655 C CA . ALA A 1 84 ? 3.510 -16.979 3.260 1.00 34.75 84 ALA A CA 1
ATOM 656 C C . ALA A 1 84 ? 2.906 -15.557 3.294 1.00 34.75 84 ALA A C 1
ATOM 658 O O . ALA A 1 84 ? 3.505 -14.649 2.712 1.00 34.75 84 ALA A O 1
ATOM 659 N N . PRO A 1 85 ? 1.770 -15.313 3.983 1.00 39.72 85 PRO A N 1
ATOM 660 C CA . PRO A 1 85 ? 1.420 -13.955 4.378 1.00 39.72 85 PRO A CA 1
ATOM 661 C C . PRO A 1 85 ? 2.500 -13.491 5.356 1.00 39.72 85 PRO A C 1
ATOM 663 O O . PRO A 1 85 ? 2.674 -14.071 6.426 1.00 39.72 85 PRO A O 1
ATOM 666 N N . VAL A 1 86 ? 3.289 -12.494 4.971 1.00 42.72 86 VAL A N 1
ATOM 667 C CA . VAL A 1 86 ? 4.130 -11.805 5.949 1.00 42.72 86 VAL A CA 1
ATOM 668 C C . VAL A 1 86 ? 3.214 -10.756 6.557 1.00 42.72 86 VAL A C 1
ATOM 670 O O . VAL A 1 86 ? 2.900 -9.747 5.923 1.00 42.72 86 VAL A O 1
ATOM 673 N N . GLU A 1 87 ? 2.667 -11.085 7.724 1.00 51.53 87 GLU A N 1
ATOM 674 C CA . GLU A 1 87 ? 1.936 -10.148 8.567 1.00 51.53 87 GLU A CA 1
ATOM 675 C C . GLU A 1 87 ? 2.966 -9.153 9.110 1.00 51.53 87 GLU A C 1
ATOM 677 O O . GLU A 1 87 ? 3.769 -9.494 9.979 1.00 51.53 87 GLU A O 1
ATOM 682 N N . GLU A 1 88 ? 3.003 -7.938 8.563 1.00 48.94 88 GLU A N 1
ATOM 683 C CA . GLU A 1 88 ? 3.846 -6.872 9.097 1.00 48.94 88 GLU A CA 1
ATOM 684 C C . GLU A 1 88 ? 2.969 -5.847 9.814 1.00 48.94 88 GLU A C 1
ATOM 686 O O . GLU A 1 88 ? 2.156 -5.138 9.214 1.00 48.94 88 GLU A O 1
ATOM 691 N N . THR A 1 89 ? 3.126 -5.783 11.137 1.00 49.28 89 THR A N 1
ATOM 692 C CA . THR A 1 89 ? 2.483 -4.762 11.965 1.00 49.28 89 THR A CA 1
ATOM 693 C C . THR A 1 89 ? 3.191 -3.432 11.764 1.00 49.28 89 THR A C 1
ATOM 695 O O . THR A 1 89 ? 4.403 -3.313 11.948 1.00 49.28 89 THR A O 1
ATOM 698 N N . LEU A 1 90 ? 2.428 -2.431 11.341 1.00 48.28 90 LEU A N 1
ATOM 699 C CA . LEU A 1 90 ? 2.890 -1.078 11.094 1.00 48.28 90 LEU A CA 1
ATOM 700 C C . LEU A 1 90 ? 2.423 -0.194 12.230 1.00 48.28 90 LEU A C 1
ATOM 702 O O . LEU A 1 90 ? 1.255 0.173 12.312 1.00 48.28 90 LEU A O 1
ATOM 706 N N . THR A 1 91 ? 3.350 0.149 13.105 1.00 42.78 91 THR A N 1
ATOM 707 C CA . THR A 1 91 ? 3.108 1.104 14.179 1.00 42.78 91 THR A CA 1
ATOM 708 C C . THR A 1 91 ? 3.418 2.504 13.651 1.00 42.78 91 THR A C 1
ATOM 710 O O . THR A 1 91 ? 4.547 2.761 13.229 1.00 42.78 91 THR A O 1
ATOM 713 N N . ASN A 1 92 ? 2.442 3.413 13.650 1.00 40.31 92 ASN A N 1
ATOM 714 C CA . ASN A 1 92 ? 2.720 4.848 13.587 1.00 40.31 92 ASN A CA 1
ATOM 715 C C . ASN A 1 92 ? 2.400 5.510 14.937 1.00 40.31 92 ASN A C 1
ATOM 717 O O . ASN A 1 92 ? 1.843 4.878 15.832 1.00 40.31 92 ASN A O 1
ATOM 721 N N . ASP A 1 93 ? 2.805 6.771 15.096 1.00 42.12 93 ASP A N 1
ATOM 722 C CA . ASP A 1 93 ? 2.711 7.532 16.356 1.00 42.12 93 ASP A CA 1
ATOM 723 C C . ASP A 1 93 ? 1.253 7.739 16.840 1.00 42.12 93 ASP A C 1
ATOM 725 O O . ASP A 1 93 ? 1.029 8.100 17.991 1.00 42.12 93 ASP A O 1
ATOM 729 N N . GLU A 1 94 ? 0.257 7.461 15.985 1.00 42.53 94 GLU A N 1
ATOM 730 C CA . GLU A 1 94 ? -1.178 7.666 16.242 1.00 42.53 94 GLU A CA 1
ATOM 731 C C . GLU A 1 94 ? -2.001 6.358 16.266 1.00 42.53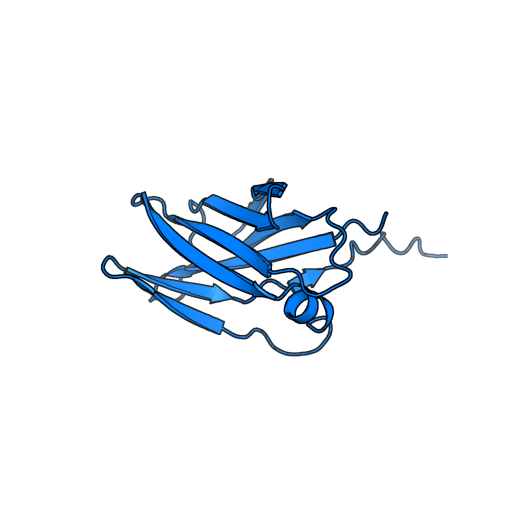 94 GLU A C 1
ATOM 733 O O . GLU A 1 94 ? -3.197 6.382 16.558 1.00 42.53 94 GLU A O 1
ATOM 738 N N . GLY A 1 95 ? -1.380 5.203 16.004 1.00 51.88 95 GLY A N 1
ATOM 739 C CA . GLY A 1 95 ? -2.039 3.899 16.018 1.00 51.88 95 GLY A CA 1
ATOM 740 C C . GLY A 1 95 ? -1.248 2.790 15.321 1.00 51.88 95 GLY A C 1
ATOM 741 O O . GLY A 1 95 ? -0.372 3.019 14.489 1.00 51.88 95 GLY A O 1
ATOM 742 N N . GLU A 1 96 ? -1.571 1.544 15.657 1.00 55.28 96 GLU A N 1
ATOM 743 C CA . GLU A 1 96 ? -0.968 0.361 15.042 1.00 55.28 96 GLU A CA 1
ATOM 744 C C . GLU A 1 96 ? -1.931 -0.250 14.023 1.00 55.28 96 GLU A C 1
ATOM 746 O O . GLU A 1 96 ? -3.118 -0.431 14.295 1.00 55.28 96 GLU A O 1
ATOM 751 N N . CYS A 1 97 ? -1.433 -0.556 12.829 1.00 42.38 97 CYS A N 1
ATOM 752 C CA . CYS A 1 97 ? -2.185 -1.231 11.779 1.00 42.38 97 CYS A CA 1
ATOM 753 C C . CYS A 1 97 ? -1.341 -2.329 11.161 1.00 42.38 97 CYS A C 1
ATOM 755 O O . CYS A 1 97 ? -0.227 -2.089 10.706 1.00 42.38 97 CYS A O 1
ATOM 757 N N . THR A 1 98 ? -1.880 -3.535 11.082 1.00 55.22 98 THR A N 1
ATOM 758 C CA . THR A 1 98 ? -1.203 -4.633 10.396 1.00 55.22 98 THR A CA 1
ATOM 759 C C . THR A 1 98 ? -1.575 -4.597 8.924 1.00 55.22 98 THR A C 1
ATOM 761 O O . THR A 1 98 ? -2.758 -4.656 8.575 1.00 55.22 98 THR A O 1
ATOM 764 N N . ILE A 1 99 ? -0.557 -4.472 8.067 1.00 55.69 99 ILE A N 1
ATOM 765 C CA . ILE A 1 99 ? -0.703 -4.617 6.621 1.00 55.69 99 ILE A CA 1
ATOM 766 C C . ILE A 1 99 ? -0.131 -5.977 6.245 1.00 55.69 99 ILE A C 1
ATOM 768 O O . ILE A 1 99 ? 1.059 -6.239 6.416 1.00 55.69 99 ILE A O 1
ATOM 772 N N . GLU A 1 100 ? -0.984 -6.846 5.715 1.00 63.69 100 GLU A N 1
ATOM 773 C CA . GLU A 1 100 ? -0.504 -8.077 5.093 1.00 63.69 100 GLU A CA 1
ATOM 774 C C . GLU A 1 100 ? 0.148 -7.730 3.754 1.00 63.69 100 GLU A C 1
ATOM 776 O O . GLU A 1 100 ? -0.400 -6.939 2.975 1.00 63.69 100 GLU A O 1
ATOM 781 N N . ARG A 1 101 ? 1.327 -8.310 3.482 1.00 64.69 101 ARG A N 1
ATOM 782 C CA . ARG A 1 101 ? 2.023 -8.084 2.210 1.00 64.69 101 ARG A CA 1
ATOM 783 C C . ARG A 1 101 ? 1.085 -8.322 1.026 1.00 64.69 101 ARG A C 1
ATOM 785 O O . ARG A 1 101 ? 0.419 -9.361 0.983 1.00 64.69 101 ARG A O 1
ATOM 792 N N . PRO A 1 102 ? 1.078 -7.412 0.037 1.00 59.00 102 PRO A N 1
ATOM 793 C CA . PRO A 1 102 ? 0.273 -7.613 -1.144 1.00 59.00 102 PRO A CA 1
ATOM 794 C C . PRO A 1 102 ? 0.703 -8.878 -1.885 1.00 59.00 102 PRO A C 1
ATOM 796 O O . PRO A 1 102 ? 1.893 -9.149 -2.056 1.00 59.00 102 PRO A O 1
ATOM 799 N N . THR A 1 103 ? -0.277 -9.647 -2.346 1.00 61.91 103 THR A N 1
ATOM 800 C CA . THR A 1 103 ? -0.053 -10.804 -3.223 1.00 61.91 103 THR A CA 1
ATOM 801 C C . THR A 1 103 ? -0.593 -10.507 -4.614 1.00 61.91 103 THR A C 1
ATOM 803 O O . THR A 1 103 ? -1.626 -9.845 -4.744 1.00 61.91 103 THR A O 1
ATOM 806 N N . LEU A 1 104 ? 0.095 -10.991 -5.657 1.00 60.00 104 LEU A N 1
ATOM 807 C CA . LEU A 1 104 ? -0.445 -10.970 -7.016 1.00 60.00 104 LEU A CA 1
ATOM 808 C C . LEU A 1 104 ? -1.376 -12.165 -7.199 1.00 60.00 104 LEU A C 1
ATOM 810 O O . LEU A 1 104 ? -0.933 -13.310 -7.264 1.00 60.00 104 LEU A O 1
ATOM 814 N N . SER A 1 105 ? -2.670 -11.898 -7.339 1.00 57.78 105 SER A N 1
ATOM 815 C CA . SER A 1 105 ? -3.607 -12.923 -7.799 1.00 57.78 105 SER A CA 1
ATOM 816 C C . SER A 1 105 ? -3.685 -12.896 -9.328 1.00 57.78 105 SER A C 1
ATOM 818 O O . SER A 1 105 ? -4.065 -11.858 -9.886 1.00 57.78 105 SER A O 1
ATOM 820 N N . PRO A 1 106 ? -3.362 -13.993 -10.047 1.00 50.72 106 PRO A N 1
ATOM 821 C CA . PRO A 1 106 ? -3.794 -14.112 -11.431 1.00 50.72 106 PRO A CA 1
ATOM 822 C C . PRO A 1 106 ? -5.323 -14.134 -11.424 1.00 50.72 106 PRO A C 1
ATOM 824 O O . PRO A 1 106 ? -5.929 -14.862 -10.636 1.00 50.72 106 PRO A O 1
ATOM 827 N N . PHE A 1 107 ? -5.966 -13.339 -12.282 1.00 44.25 107 PHE A N 1
ATOM 828 C CA . PHE A 1 107 ? -7.401 -13.493 -12.496 1.00 44.25 107 PHE A CA 1
ATOM 829 C C . PHE A 1 107 ? -7.615 -14.931 -12.973 1.00 44.25 107 PHE A C 1
ATOM 831 O O . PHE A 1 107 ? -7.208 -15.286 -14.082 1.00 44.25 107 PHE A O 1
ATOM 838 N N . ALA A 1 108 ? -8.186 -15.785 -12.124 1.00 40.12 108 ALA A N 1
ATOM 839 C CA . ALA A 1 108 ? -8.635 -17.088 -12.563 1.00 40.12 108 ALA A CA 1
ATOM 840 C C . ALA A 1 108 ? -9.722 -16.817 -13.604 1.00 40.12 108 ALA A C 1
ATOM 842 O O . ALA A 1 108 ? -10.851 -16.462 -13.264 1.00 40.12 108 ALA A O 1
ATOM 843 N N . LEU A 1 109 ? -9.370 -16.925 -14.889 1.00 40.38 109 LEU A N 1
ATOM 844 C CA . LEU A 1 109 ? -10.370 -17.097 -15.931 1.00 40.38 109 LEU A CA 1
ATOM 845 C C . LEU A 1 109 ? -11.279 -18.233 -15.444 1.00 40.38 109 LEU A C 1
ATOM 847 O O . LEU A 1 109 ? -10.742 -19.258 -15.004 1.00 40.38 109 LEU A O 1
ATOM 851 N N . PRO A 1 110 ? -12.616 -18.082 -15.456 1.00 35.88 110 PRO A N 1
ATOM 852 C CA . PRO A 1 110 ? -13.479 -19.200 -15.122 1.00 35.88 110 PRO A CA 1
ATOM 853 C C . PRO A 1 110 ? -13.067 -20.353 -16.035 1.00 35.88 110 PRO A C 1
ATOM 855 O O . PRO A 1 110 ? -13.132 -20.217 -17.259 1.00 35.88 110 PRO A O 1
ATOM 858 N N . SER A 1 111 ? -12.572 -21.448 -15.441 1.00 41.16 111 SER A N 1
ATOM 859 C CA . SER A 1 111 ? -12.317 -22.688 -16.171 1.00 41.16 111 SER A CA 1
ATOM 860 C C . SER A 1 111 ? -13.605 -23.006 -16.899 1.00 41.16 111 SER A C 1
ATOM 862 O O . SER A 1 111 ? -14.612 -23.354 -16.283 1.00 41.16 111 SER A O 1
ATOM 864 N N . THR A 1 112 ? -13.602 -22.794 -18.209 1.00 46.25 112 THR A N 1
ATOM 865 C CA . THR A 1 112 ? -14.699 -23.234 -19.048 1.00 46.25 112 THR A CA 1
ATOM 866 C C . THR A 1 112 ? -14.555 -24.743 -19.049 1.00 46.25 112 THR A C 1
ATOM 868 O O . THR A 1 112 ? -13.661 -25.275 -19.703 1.00 46.25 112 THR A O 1
ATOM 871 N N . GLY A 1 113 ? -15.328 -25.408 -18.189 1.00 49.56 113 GLY A N 1
ATOM 872 C CA . GLY A 1 113 ? -15.386 -26.860 -18.153 1.00 49.56 113 GLY A CA 1
ATOM 873 C C . GLY A 1 113 ? -15.701 -27.360 -19.557 1.00 49.56 113 GLY A C 1
ATOM 874 O O . GLY A 1 113 ? -16.713 -26.959 -20.135 1.00 49.56 113 GLY A O 1
ATOM 875 N N . GLN A 1 114 ? -14.790 -28.160 -20.108 1.00 39.97 114 GLN A N 1
ATOM 876 C CA . GLN A 1 114 ? -15.098 -29.084 -21.194 1.00 39.97 114 GLN A CA 1
ATOM 877 C C . GLN A 1 114 ? -15.708 -30.352 -20.613 1.00 39.97 114 GLN A C 1
ATOM 879 O O . GLN A 1 114 ? -15.262 -30.764 -19.517 1.00 39.97 114 GLN A O 1
#

Mean predicted aligned error: 9.88 Å

Sequence (114 aa):
DSNHHLIVTVRDIDGNPITDATVKAELGELSVQSDRHQAGVFTIPVNWDLSGDWTITLYVTRPDNTNITREFEAWQIMESGACAPVEETLTNDEGECTIERPTLSPFALPSTGQ

Secondary structure (DSSP, 8-state):
---EEEEEEEEETTS-B-TT-EEEEEETTEEEE-SEEETTEEEEEE-S---SS-EEEEEE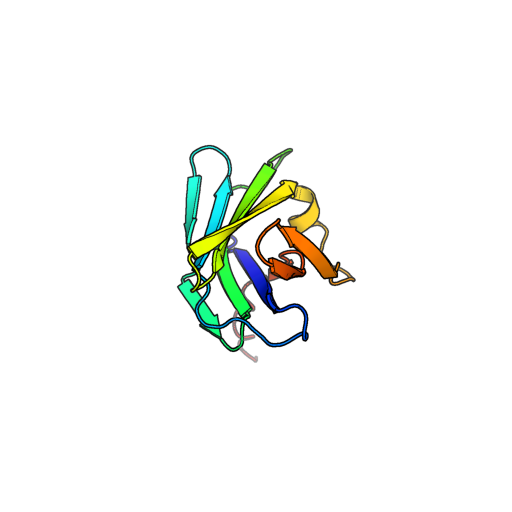E-TTS-EEEEEEEHHHHHGGGSS---EEEEEETTEEEEEEEEEEEE--------